Protein AF-A0A1E4JHF6-F1 (afdb_monomer_lite)

pLDDT: mean 70.8, std 10.83, range [46.16, 89.81]

Structure (mmCIF, N/CA/C/O backbone):
data_AF-A0A1E4JHF6-F1
#
_entry.id   AF-A0A1E4JHF6-F1
#
loop_
_atom_site.group_PDB
_atom_site.id
_atom_site.type_symbol
_atom_site.label_atom_id
_atom_site.label_alt_id
_atom_site.label_comp_id
_atom_site.label_asym_id
_atom_site.label_entity_id
_atom_site.label_seq_id
_atom_site.pdbx_PDB_ins_code
_atom_site.Cartn_x
_atom_site.Cartn_y
_atom_site.Cartn_z
_atom_site.occupancy
_atom_site.B_iso_or_equiv
_atom_site.auth_seq_id
_atom_site.auth_comp_id
_atom_site.auth_asym_id
_atom_site.auth_atom_id
_atom_site.pdbx_PDB_model_num
ATOM 1 N N . MET A 1 1 ? 24.858 -2.460 -23.352 1.00 46.16 1 MET A N 1
ATOM 2 C CA . MET A 1 1 ? 25.373 -3.696 -22.728 1.00 46.16 1 MET A CA 1
ATOM 3 C C . MET A 1 1 ? 24.457 -3.960 -21.543 1.00 46.16 1 MET A C 1
ATOM 5 O O . MET A 1 1 ? 24.621 -3.302 -20.528 1.00 46.16 1 MET A O 1
ATOM 9 N N . THR A 1 2 ? 23.400 -4.760 -21.720 1.00 59.69 2 THR A N 1
ATOM 10 C CA . THR A 1 2 ? 22.473 -5.067 -20.617 1.00 59.69 2 THR A CA 1
ATOM 11 C C . THR A 1 2 ? 23.146 -6.138 -19.772 1.00 59.69 2 THR A C 1
ATOM 13 O O . THR A 1 2 ? 23.392 -7.248 -20.242 1.00 59.69 2 THR A O 1
ATOM 16 N N . SER A 1 3 ? 23.587 -5.769 -18.575 1.00 83.12 3 SER A N 1
ATOM 17 C CA . SER A 1 3 ? 24.120 -6.740 -17.626 1.00 83.12 3 SER A CA 1
ATOM 18 C C . SER A 1 3 ? 22.919 -7.391 -16.936 1.00 83.12 3 SER A C 1
ATOM 20 O O . SER A 1 3 ? 22.186 -6.671 -16.259 1.00 83.12 3 SER A O 1
ATOM 22 N N . PRO A 1 4 ? 22.710 -8.718 -17.039 1.00 82.38 4 PRO A N 1
ATOM 23 C CA . PRO A 1 4 ? 21.525 -9.395 -16.490 1.00 82.38 4 PRO A CA 1
ATOM 24 C C . PRO A 1 4 ? 21.392 -9.228 -14.969 1.00 82.38 4 PRO A C 1
ATOM 26 O O . PRO A 1 4 ? 20.301 -9.307 -14.415 1.00 82.38 4 PRO A O 1
ATOM 29 N N . ILE A 1 5 ? 22.505 -8.946 -14.288 1.00 83.88 5 ILE A N 1
ATOM 30 C CA . ILE A 1 5 ? 22.517 -8.655 -12.856 1.00 83.88 5 ILE A CA 1
ATOM 31 C C . ILE A 1 5 ? 21.904 -7.285 -12.537 1.00 83.88 5 ILE A C 1
ATOM 33 O O . ILE A 1 5 ? 21.268 -7.140 -11.502 1.00 83.88 5 ILE A O 1
ATOM 37 N N . GLY A 1 6 ? 22.052 -6.296 -13.425 1.00 89.62 6 GLY A N 1
ATOM 38 C CA . GLY A 1 6 ? 21.438 -4.978 -13.263 1.00 89.62 6 GLY A CA 1
ATOM 39 C C . GLY A 1 6 ? 19.917 -5.059 -13.360 1.00 89.62 6 GLY A C 1
ATOM 40 O O . GLY A 1 6 ? 19.227 -4.516 -12.503 1.00 89.62 6 GLY A O 1
ATOM 41 N N . ASP A 1 7 ? 19.411 -5.829 -14.326 1.00 86.06 7 ASP A N 1
ATOM 42 C CA . ASP A 1 7 ? 17.974 -6.098 -14.466 1.00 86.06 7 ASP A CA 1
ATOM 43 C C . ASP A 1 7 ? 17.420 -6.867 -13.256 1.00 86.06 7 ASP A C 1
ATOM 45 O O . ASP A 1 7 ? 16.354 -6.534 -12.735 1.00 86.06 7 ASP A O 1
ATOM 49 N N . ALA A 1 8 ? 18.171 -7.849 -12.742 1.00 88.12 8 ALA A N 1
ATOM 50 C CA . ALA A 1 8 ? 17.791 -8.574 -11.530 1.00 88.12 8 ALA A CA 1
ATOM 51 C C . ALA A 1 8 ? 17.712 -7.651 -10.300 1.00 88.12 8 ALA A C 1
ATOM 53 O O . ALA A 1 8 ? 16.759 -7.733 -9.525 1.00 88.12 8 ALA A O 1
ATOM 54 N N . ILE A 1 9 ? 18.682 -6.746 -10.131 1.00 89.81 9 ILE A N 1
ATOM 55 C CA . ILE A 1 9 ? 18.685 -5.761 -9.039 1.00 89.81 9 ILE A CA 1
ATOM 56 C C . ILE A 1 9 ? 17.514 -4.781 -9.193 1.00 89.81 9 ILE A C 1
ATOM 58 O O . ILE A 1 9 ? 16.847 -4.487 -8.203 1.00 89.81 9 ILE A O 1
ATOM 62 N N . GLY A 1 10 ? 17.214 -4.335 -10.417 1.00 87.50 10 GLY A N 1
ATOM 63 C CA . GLY A 1 10 ? 16.067 -3.472 -10.706 1.00 87.50 10 GLY A CA 1
ATOM 64 C C . GLY A 1 10 ? 14.735 -4.106 -10.294 1.00 87.50 10 GLY A C 1
ATOM 65 O O . GLY A 1 10 ? 13.934 -3.466 -9.616 1.00 87.50 10 GLY A O 1
ATOM 66 N N . TRP A 1 11 ? 14.525 -5.390 -10.602 1.00 84.88 11 TRP A N 1
ATOM 67 C CA . TRP A 1 11 ? 13.319 -6.110 -10.178 1.00 84.88 11 TRP A CA 1
ATOM 68 C C . TRP A 1 11 ? 13.201 -6.217 -8.652 1.00 84.88 11 TRP A C 1
ATOM 70 O O . TRP A 1 11 ? 12.132 -5.963 -8.095 1.00 84.88 11 TRP A O 1
ATOM 80 N N . ILE A 1 12 ? 14.301 -6.541 -7.963 1.00 85.81 12 ILE A N 1
ATOM 81 C CA . ILE A 1 12 ? 14.321 -6.615 -6.493 1.00 85.81 12 ILE A CA 1
ATOM 82 C C . ILE A 1 12 ? 14.033 -5.244 -5.889 1.00 85.81 12 ILE A C 1
ATOM 84 O O . ILE A 1 12 ? 13.311 -5.150 -4.901 1.00 85.81 12 ILE A O 1
ATOM 88 N N . GLN A 1 13 ? 14.569 -4.179 -6.479 1.00 84.00 13 GLN A N 1
ATOM 89 C CA . GLN A 1 13 ? 14.336 -2.816 -6.029 1.00 84.00 13 GLN A CA 1
ATOM 90 C C . GLN A 1 13 ? 12.860 -2.436 -6.202 1.00 84.00 13 GLN A C 1
ATOM 92 O O . GLN A 1 13 ? 12.246 -1.976 -5.244 1.00 84.00 13 GLN A O 1
ATOM 97 N N . THR A 1 14 ? 12.241 -2.727 -7.346 1.00 82.12 14 THR A N 1
ATOM 98 C CA . THR A 1 14 ? 10.798 -2.507 -7.548 1.00 82.12 14 THR A CA 1
ATOM 99 C C . THR A 1 14 ? 9.947 -3.327 -6.573 1.00 82.12 14 THR A C 1
ATOM 101 O O . THR A 1 14 ? 9.024 -2.793 -5.955 1.00 82.12 14 THR A O 1
ATOM 104 N N . ALA A 1 15 ? 10.286 -4.599 -6.348 1.00 83.44 15 ALA A N 1
ATOM 105 C CA . ALA A 1 15 ? 9.598 -5.442 -5.370 1.00 83.44 15 ALA A CA 1
ATOM 106 C C . ALA A 1 15 ? 9.781 -4.927 -3.930 1.00 83.44 15 ALA A C 1
ATOM 108 O O . ALA A 1 15 ? 8.831 -4.898 -3.146 1.00 83.44 15 ALA A O 1
ATOM 109 N N . ALA A 1 16 ? 10.979 -4.458 -3.579 1.00 80.94 16 ALA A N 1
ATOM 110 C CA . ALA A 1 16 ? 11.267 -3.892 -2.270 1.00 80.94 16 ALA A CA 1
ATOM 111 C C . ALA A 1 16 ? 10.506 -2.578 -2.055 1.00 80.94 16 ALA A C 1
ATOM 113 O O . ALA A 1 16 ? 9.834 -2.415 -1.041 1.00 80.94 16 ALA A O 1
ATOM 114 N N . LEU A 1 17 ? 10.539 -1.654 -3.016 1.00 78.94 17 LEU A N 1
ATOM 115 C CA . LEU A 1 17 ? 9.846 -0.373 -2.889 1.00 78.94 17 LEU A CA 1
ATOM 116 C C . LEU A 1 17 ? 8.312 -0.506 -2.898 1.00 78.94 17 LEU A C 1
ATOM 118 O O . LEU A 1 17 ? 7.659 0.339 -2.287 1.00 78.94 17 LEU A O 1
ATOM 122 N N . GLY A 1 18 ? 7.738 -1.536 -3.534 1.00 78.81 18 GLY A N 1
ATOM 123 C CA . GLY A 1 18 ? 6.287 -1.774 -3.566 1.00 78.81 18 GLY A CA 1
ATOM 124 C C . GLY A 1 18 ? 5.777 -2.684 -2.442 1.00 78.81 18 GLY A C 1
ATOM 125 O O . GLY A 1 18 ? 4.952 -2.289 -1.611 1.00 78.81 18 GLY A O 1
ATOM 126 N N . THR A 1 19 ? 6.275 -3.920 -2.376 1.00 83.75 19 THR A N 1
ATOM 127 C CA . THR A 1 19 ? 5.783 -4.934 -1.431 1.00 83.75 19 THR A CA 1
ATOM 128 C C . THR A 1 19 ? 6.226 -4.642 0.001 1.00 83.75 19 THR A C 1
ATOM 130 O O . THR A 1 19 ? 5.428 -4.766 0.925 1.00 83.75 19 THR A O 1
ATOM 133 N N . VAL A 1 20 ? 7.463 -4.187 0.227 1.00 84.62 20 VAL A N 1
ATOM 134 C CA . VAL A 1 20 ? 7.903 -3.866 1.599 1.00 84.62 20 VAL A CA 1
ATOM 135 C C . VAL A 1 20 ? 7.209 -2.600 2.104 1.00 84.62 20 VAL A C 1
ATOM 137 O O . VAL A 1 20 ? 6.833 -2.538 3.273 1.00 84.62 20 VAL A O 1
ATOM 140 N N . ALA A 1 21 ? 6.950 -1.621 1.231 1.00 79.75 21 ALA A N 1
ATOM 141 C CA . ALA A 1 21 ? 6.218 -0.411 1.606 1.00 79.75 21 ALA A CA 1
ATOM 142 C C . ALA A 1 21 ?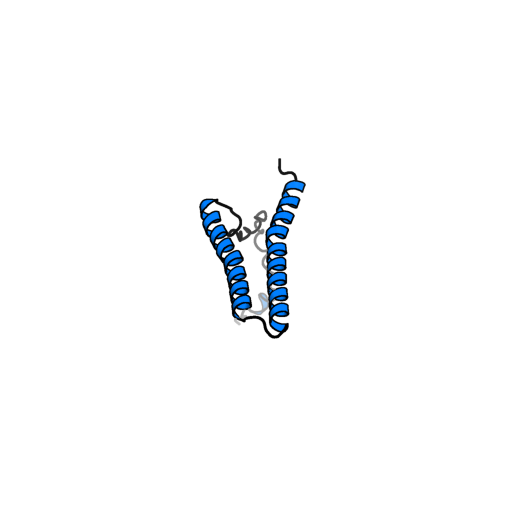 4.784 -0.710 2.072 1.00 79.75 21 ALA A C 1
ATOM 144 O O . ALA A 1 21 ? 4.354 -0.192 3.105 1.00 79.75 21 ALA A O 1
ATOM 145 N N . THR A 1 22 ? 4.058 -1.573 1.357 1.00 81.75 22 THR A N 1
ATOM 146 C CA . THR A 1 22 ? 2.708 -1.999 1.770 1.00 81.75 22 THR A CA 1
ATOM 147 C C . THR A 1 22 ? 2.735 -2.789 3.077 1.00 81.75 22 THR A C 1
ATOM 149 O O . THR A 1 22 ? 1.916 -2.537 3.959 1.00 81.75 22 THR A O 1
ATOM 152 N N . VAL A 1 23 ? 3.713 -3.680 3.262 1.00 89.38 23 VAL A N 1
ATOM 153 C CA . VAL A 1 23 ? 3.875 -4.434 4.516 1.00 89.38 23 VAL A CA 1
ATOM 154 C C . VAL A 1 23 ? 4.134 -3.501 5.703 1.00 89.38 23 VAL A C 1
ATOM 156 O O . VAL A 1 23 ? 3.489 -3.649 6.741 1.00 89.38 23 VAL A O 1
ATOM 159 N N . ILE A 1 24 ? 5.010 -2.502 5.560 1.00 82.75 24 ILE A N 1
ATOM 160 C CA . ILE A 1 24 ? 5.265 -1.509 6.619 1.00 82.75 24 ILE A CA 1
ATOM 161 C C . ILE A 1 24 ? 3.992 -0.718 6.946 1.00 82.75 24 ILE A C 1
ATOM 163 O O . ILE A 1 24 ? 3.695 -0.497 8.122 1.00 82.75 24 ILE A O 1
ATOM 167 N N . ALA A 1 25 ? 3.209 -0.336 5.932 1.00 80.38 25 ALA A N 1
ATOM 168 C CA . ALA A 1 25 ? 1.929 0.336 6.140 1.00 80.38 25 ALA A CA 1
ATOM 169 C C . ALA A 1 25 ? 0.952 -0.533 6.955 1.00 80.38 25 ALA A C 1
ATOM 171 O O . ALA A 1 25 ? 0.336 -0.043 7.903 1.00 80.38 25 ALA A O 1
ATOM 172 N N . ILE A 1 26 ? 0.867 -1.834 6.659 1.00 85.69 26 ILE A N 1
ATOM 173 C CA . ILE A 1 26 ? 0.028 -2.783 7.407 1.00 85.69 26 ILE A CA 1
ATOM 174 C C . ILE A 1 26 ? 0.513 -2.929 8.858 1.00 85.69 26 ILE A C 1
ATOM 176 O O . ILE A 1 26 ? -0.306 -2.916 9.778 1.00 85.69 26 ILE A O 1
ATOM 180 N N . ILE A 1 27 ? 1.829 -3.012 9.091 1.00 85.94 27 ILE A N 1
ATOM 181 C CA . ILE A 1 27 ? 2.407 -3.086 10.446 1.00 85.94 27 ILE A CA 1
ATOM 182 C C . ILE A 1 27 ? 2.063 -1.827 11.254 1.00 85.94 27 ILE A C 1
ATOM 184 O O . ILE A 1 27 ? 1.695 -1.932 12.426 1.00 85.94 27 ILE A O 1
ATOM 188 N N . ALA A 1 28 ? 2.119 -0.644 10.634 1.00 80.44 28 ALA A N 1
ATOM 189 C CA . ALA A 1 28 ? 1.712 0.602 11.276 1.00 80.44 28 ALA A CA 1
ATOM 190 C C . ALA A 1 28 ? 0.223 0.576 11.671 1.00 80.44 28 ALA A C 1
ATOM 192 O O . ALA A 1 28 ? -0.104 0.879 12.819 1.00 80.44 28 ALA A O 1
ATOM 193 N N . VAL A 1 29 ? -0.669 0.140 10.768 1.00 79.44 29 VAL A N 1
ATOM 194 C CA . VAL A 1 29 ? -2.110 -0.033 11.049 1.00 79.44 29 VAL A CA 1
ATOM 195 C C . VAL A 1 29 ? -2.346 -1.022 12.197 1.00 79.44 29 VAL A C 1
ATOM 197 O O . VAL A 1 29 ? -3.140 -0.738 13.097 1.00 79.44 29 VAL A O 1
ATOM 200 N N . ALA A 1 30 ? -1.624 -2.144 12.224 1.00 82.56 30 ALA A N 1
ATOM 201 C CA . ALA A 1 30 ? -1.719 -3.136 13.293 1.00 82.56 30 ALA A CA 1
ATOM 202 C C . ALA A 1 30 ? -1.270 -2.570 14.652 1.00 82.56 30 ALA A C 1
ATOM 204 O O . ALA A 1 30 ? -1.963 -2.753 15.655 1.00 82.56 30 ALA A O 1
ATOM 205 N N . ALA A 1 31 ? -0.162 -1.823 14.689 1.00 76.75 31 ALA A N 1
ATOM 206 C CA . ALA A 1 31 ? 0.315 -1.161 15.902 1.00 76.75 31 ALA A CA 1
ATOM 207 C C . ALA A 1 31 ? -0.705 -0.140 16.442 1.00 76.75 31 ALA A C 1
ATOM 209 O O . ALA A 1 31 ? -0.920 -0.067 17.652 1.00 76.75 31 ALA A O 1
ATOM 210 N N . ILE A 1 32 ? -1.389 0.596 15.557 1.00 71.94 32 ILE A N 1
ATOM 211 C CA . ILE A 1 32 ? -2.465 1.536 15.918 1.00 71.94 32 ILE A CA 1
ATOM 212 C C . ILE A 1 32 ? -3.685 0.795 16.483 1.00 71.94 32 ILE A C 1
ATOM 214 O O . ILE A 1 32 ? -4.255 1.233 17.483 1.00 71.94 32 ILE A O 1
ATOM 218 N N . GLY A 1 33 ? -4.071 -0.332 15.877 1.00 73.12 33 GLY A N 1
ATOM 219 C CA . GLY A 1 33 ? -5.156 -1.184 16.371 1.00 73.12 33 GLY A CA 1
ATOM 220 C C . GLY A 1 33 ? -4.874 -1.731 17.772 1.00 73.12 33 GLY A C 1
ATOM 221 O O . GLY A 1 33 ? -5.748 -1.689 18.639 1.00 73.12 33 GLY A O 1
ATOM 222 N N . ILE A 1 34 ? -3.630 -2.147 18.031 1.00 69.56 34 ILE A N 1
ATOM 223 C CA . ILE A 1 34 ? -3.184 -2.550 19.372 1.00 69.56 34 ILE A CA 1
ATOM 224 C C . ILE A 1 34 ? -3.249 -1.360 20.340 1.00 69.56 34 ILE A C 1
ATOM 226 O O . ILE A 1 34 ? -3.760 -1.510 21.446 1.00 69.56 34 ILE A O 1
ATOM 230 N N . LEU A 1 35 ? -2.821 -0.163 19.918 1.00 66.56 35 LEU A N 1
ATOM 231 C CA . LEU A 1 35 ? -2.880 1.055 20.739 1.00 66.56 35 LEU A CA 1
ATOM 232 C C . LEU A 1 35 ? -4.320 1.470 21.105 1.00 66.56 35 LEU A C 1
ATOM 234 O O . LEU A 1 35 ? -4.553 1.986 22.200 1.00 66.56 35 LEU A O 1
ATOM 238 N N . MET A 1 36 ? -5.283 1.238 20.204 1.00 65.56 36 MET A N 1
ATOM 239 C CA . MET A 1 36 ? -6.720 1.427 20.449 1.00 65.56 36 MET A CA 1
ATOM 240 C C . MET A 1 36 ? -7.269 0.401 21.448 1.00 65.56 36 MET A C 1
ATOM 242 O O . MET A 1 36 ? -8.073 0.756 22.312 1.00 65.56 36 MET A O 1
ATOM 246 N N . LEU A 1 37 ? -6.799 -0.850 21.378 1.00 66.50 37 LEU A N 1
ATOM 247 C CA . LEU A 1 37 ? -7.202 -1.924 22.290 1.00 66.50 37 LEU A CA 1
ATOM 248 C C . LEU A 1 37 ? -6.705 -1.699 23.730 1.00 66.50 37 LEU A C 1
ATOM 250 O O . LEU A 1 37 ? -7.330 -2.179 24.673 1.00 66.50 37 LEU A O 1
ATOM 254 N N . THR A 1 38 ? -5.646 -0.901 23.922 1.00 71.38 38 THR A N 1
ATOM 255 C CA . THR A 1 38 ? -5.122 -0.489 25.243 1.00 71.38 38 THR A CA 1
ATOM 256 C C . THR A 1 38 ? -6.119 0.367 26.057 1.00 71.38 38 THR A C 1
ATOM 258 O O . THR A 1 38 ? -5.843 0.761 27.189 1.00 71.38 38 THR A O 1
ATOM 261 N N . GLY A 1 39 ? -7.317 0.637 25.524 1.00 66.25 39 GLY A N 1
ATOM 262 C CA . GLY A 1 39 ? -8.523 0.824 26.341 1.00 66.25 39 GLY A CA 1
ATOM 263 C C . GLY A 1 39 ? -8.795 2.240 26.851 1.00 66.25 39 GLY A C 1
ATOM 264 O 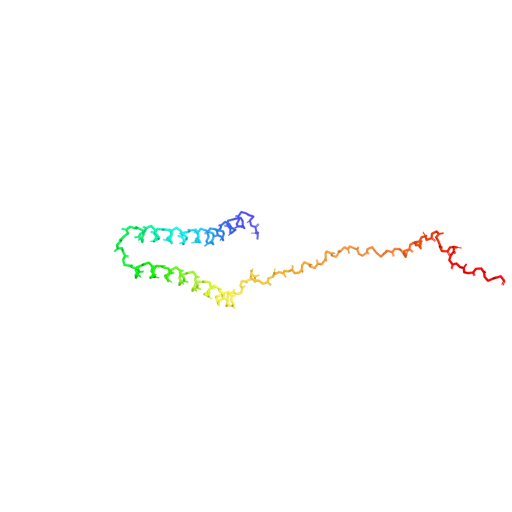O . GLY A 1 39 ? -9.714 2.429 27.643 1.00 66.25 39 GLY A O 1
ATOM 265 N N . ARG A 1 40 ? -8.029 3.252 26.419 1.00 59.06 40 ARG A N 1
ATOM 266 C CA . ARG A 1 40 ? -8.265 4.667 26.794 1.00 59.06 40 ARG A CA 1
ATOM 267 C C . ARG A 1 40 ? -7.689 5.721 25.837 1.00 59.06 40 ARG A C 1
ATOM 269 O O . ARG A 1 40 ? -7.683 6.902 26.173 1.00 59.06 40 ARG A O 1
ATOM 276 N N . PHE A 1 41 ? -7.166 5.329 24.676 1.00 56.38 41 PHE A N 1
ATOM 277 C CA . PHE A 1 41 ? -6.514 6.269 23.760 1.00 56.38 41 PHE A CA 1
ATOM 278 C C . PHE A 1 41 ? -7.516 6.926 22.808 1.00 56.38 41 PHE A C 1
ATOM 280 O O . PHE A 1 41 ? -8.410 6.281 22.271 1.00 56.38 41 PHE A O 1
ATOM 287 N N . GLU A 1 42 ? -7.372 8.240 22.635 1.00 64.88 42 GLU A N 1
ATOM 288 C CA . GLU A 1 42 ? -8.239 9.111 21.842 1.00 64.88 42 GLU A CA 1
ATOM 289 C C . GLU A 1 42 ? -8.439 8.543 20.426 1.00 64.88 42 GLU A C 1
ATOM 291 O O . GLU A 1 42 ? -7.494 8.505 19.636 1.00 64.88 42 GLU A O 1
ATOM 296 N N . LEU A 1 43 ? -9.676 8.172 20.068 1.00 71.56 43 LEU A N 1
ATOM 297 C CA . LEU A 1 43 ? -10.088 7.746 18.714 1.00 71.56 43 LEU A CA 1
ATOM 298 C C . LEU A 1 43 ? -9.521 8.659 17.609 1.00 71.56 43 LEU A C 1
ATOM 300 O O . LEU A 1 43 ? -9.173 8.219 16.518 1.00 71.56 43 LEU A O 1
ATOM 304 N N . ARG A 1 44 ? -9.337 9.937 17.948 1.00 71.12 44 ARG A N 1
ATOM 305 C CA . ARG A 1 44 ? -8.685 10.971 17.141 1.00 71.12 44 ARG A CA 1
ATOM 306 C C . ARG A 1 44 ? -7.297 10.569 16.628 1.00 71.12 44 ARG A C 1
ATOM 308 O O . ARG A 1 44 ? -7.003 10.826 15.465 1.00 71.12 44 ARG A O 1
ATOM 315 N N . ARG A 1 45 ? -6.457 9.927 17.450 1.00 71.88 45 ARG A N 1
ATOM 316 C CA . ARG A 1 45 ? -5.108 9.482 17.049 1.00 71.88 45 ARG A CA 1
ATOM 317 C C . ARG A 1 45 ? -5.158 8.289 16.101 1.00 71.88 45 ARG A C 1
ATOM 319 O O . ARG A 1 45 ? -4.364 8.237 15.169 1.00 71.88 45 ARG A O 1
ATOM 326 N N . GLY A 1 46 ? -6.120 7.385 16.291 1.00 74.25 46 GLY A N 1
ATOM 327 C CA . GLY A 1 46 ? -6.368 6.288 15.354 1.00 74.25 46 GLY A CA 1
ATOM 328 C C . GLY A 1 46 ? -6.799 6.804 13.979 1.00 74.25 46 GLY A C 1
ATOM 329 O O . GLY A 1 46 ? -6.209 6.437 12.966 1.00 74.25 46 GLY A O 1
ATOM 330 N N . VAL A 1 47 ? -7.764 7.730 13.949 1.00 77.50 47 VAL A N 1
ATOM 331 C CA . VAL A 1 47 ? -8.276 8.337 12.706 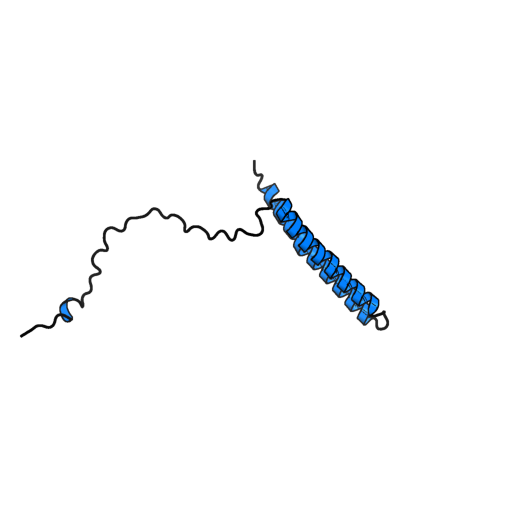1.00 77.50 47 VAL A CA 1
ATOM 332 C C . VAL A 1 47 ? -7.189 9.113 11.954 1.00 77.50 47 VAL A C 1
ATOM 334 O O . VAL A 1 47 ? -7.036 8.920 10.751 1.00 77.50 47 VAL A O 1
ATOM 337 N N . LEU A 1 48 ? -6.399 9.946 12.643 1.00 77.50 48 LEU A N 1
ATOM 338 C CA . LEU A 1 48 ? -5.289 10.691 12.028 1.00 77.50 48 LEU A CA 1
ATOM 339 C C . LEU A 1 48 ? -4.233 9.770 11.402 1.00 77.50 48 LEU A C 1
ATOM 341 O O . LEU A 1 48 ? -3.685 10.097 10.354 1.00 77.50 48 LEU A O 1
ATOM 345 N N . ALA A 1 49 ? -3.963 8.617 12.010 1.00 75.19 49 ALA A N 1
ATOM 346 C CA . ALA A 1 49 ? -2.963 7.687 11.507 1.00 75.19 49 ALA A CA 1
ATOM 347 C C . ALA A 1 49 ? -3.453 6.885 10.284 1.00 75.19 49 ALA A C 1
ATOM 349 O O . ALA A 1 49 ? -2.696 6.707 9.328 1.00 75.19 49 ALA A O 1
ATOM 350 N N . ILE A 1 50 ? -4.731 6.485 10.260 1.00 80.38 50 ILE A N 1
ATOM 351 C CA . ILE A 1 50 ? -5.368 5.901 9.064 1.00 80.38 50 ILE A CA 1
ATOM 352 C C . ILE A 1 50 ? -5.361 6.920 7.917 1.00 80.38 50 ILE A C 1
ATOM 354 O O . ILE A 1 50 ? -4.981 6.590 6.794 1.00 80.38 50 ILE A O 1
ATOM 358 N N . LEU A 1 51 ? -5.716 8.175 8.210 1.00 83.88 51 LEU A N 1
ATOM 359 C CA . LEU A 1 51 ? -5.725 9.251 7.221 1.00 83.88 51 LEU A CA 1
ATOM 360 C C . LEU A 1 51 ? -4.312 9.547 6.691 1.00 83.88 51 LEU A C 1
ATOM 362 O O . LEU A 1 51 ? -4.132 9.700 5.487 1.00 83.88 51 LEU A O 1
ATOM 366 N N . GLY A 1 52 ? -3.298 9.552 7.561 1.00 81.44 52 GLY A N 1
ATOM 367 C CA . GLY A 1 52 ? -1.894 9.701 7.172 1.00 81.44 52 GLY A CA 1
ATOM 368 C C . GLY A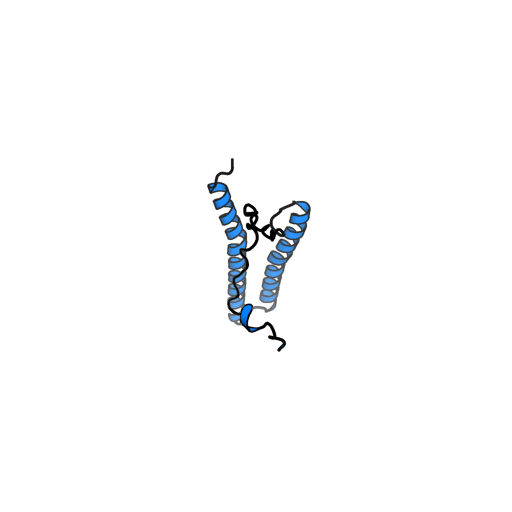 1 52 ? -1.398 8.570 6.267 1.00 81.44 52 GLY A C 1
ATOM 369 O O . GLY A 1 52 ? -0.703 8.842 5.290 1.00 81.44 52 GLY A O 1
ATOM 370 N N . CYS A 1 53 ? -1.802 7.321 6.530 1.00 78.44 53 CYS A N 1
ATOM 37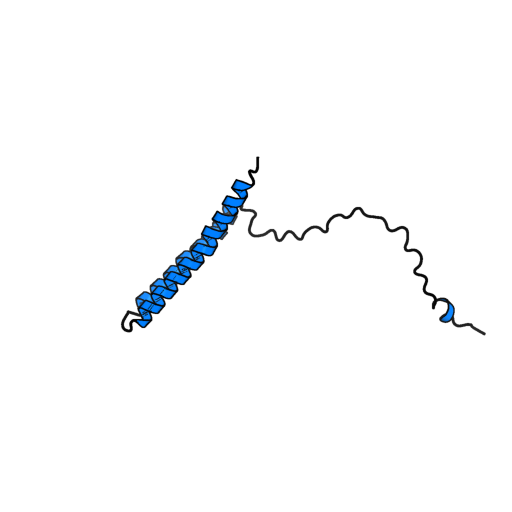1 C CA . CYS A 1 53 ? -1.500 6.187 5.652 1.00 78.44 53 CYS A CA 1
ATOM 372 C C . CYS A 1 53 ? -2.140 6.366 4.266 1.00 78.44 53 CYS A C 1
ATOM 374 O O . CYS A 1 53 ? -1.460 6.218 3.250 1.00 78.44 53 CYS A O 1
ATOM 376 N N . PHE A 1 54 ? -3.413 6.771 4.225 1.00 78.69 54 PHE A N 1
ATOM 377 C CA . PHE A 1 54 ? -4.133 7.021 2.975 1.00 78.69 54 PHE A CA 1
ATOM 378 C C . PHE A 1 54 ? -3.508 8.163 2.162 1.00 78.69 54 PHE A C 1
ATOM 380 O O . PHE A 1 54 ? -3.399 8.063 0.945 1.00 78.69 54 PHE A O 1
ATOM 387 N N . ILE A 1 55 ? -3.044 9.225 2.827 1.00 84.31 55 ILE A N 1
ATOM 388 C CA . ILE A 1 55 ? -2.357 10.348 2.177 1.00 84.31 55 ILE A CA 1
ATOM 389 C C . ILE A 1 55 ? -0.982 9.916 1.650 1.00 84.31 55 ILE A C 1
ATOM 391 O O . ILE A 1 55 ? -0.665 10.211 0.503 1.00 84.31 55 ILE A O 1
ATOM 395 N N . LEU A 1 56 ? -0.170 9.200 2.436 1.00 81.94 56 LEU A N 1
ATOM 396 C CA . LEU A 1 56 ? 1.186 8.810 2.029 1.00 81.94 56 LEU A CA 1
ATOM 397 C C . LEU A 1 56 ? 1.185 7.836 0.840 1.00 81.94 56 LEU A C 1
ATOM 399 O O . LEU A 1 56 ? 2.045 7.938 -0.032 1.00 81.94 56 LEU A O 1
ATOM 403 N N . PHE A 1 57 ? 0.225 6.907 0.804 1.00 78.12 57 PHE A N 1
ATOM 404 C CA . PHE A 1 57 ? 0.081 5.945 -0.289 1.00 78.12 57 PHE A CA 1
ATOM 405 C C . PHE A 1 57 ? -0.694 6.548 -1.471 1.00 78.12 57 PHE A C 1
ATOM 407 O O . PHE A 1 57 ? -0.209 6.539 -2.596 1.00 78.12 57 PHE A O 1
ATOM 414 N N . GLY A 1 58 ? -1.853 7.160 -1.217 1.00 79.88 58 GLY A N 1
ATOM 415 C CA . GLY A 1 58 ? -2.721 7.716 -2.257 1.00 79.88 58 GLY A CA 1
ATOM 416 C C . GLY A 1 58 ? -2.124 8.923 -2.980 1.00 79.88 58 GLY A C 1
ATOM 417 O O . GLY A 1 58 ? -2.199 8.993 -4.202 1.00 79.88 58 GLY A O 1
ATOM 418 N N . ALA A 1 59 ? -1.477 9.856 -2.270 1.00 78.25 59 ALA A N 1
ATOM 419 C CA . ALA A 1 59 ? -0.848 11.008 -2.923 1.00 78.25 59 ALA A CA 1
ATOM 420 C C . ALA A 1 59 ? 0.385 10.603 -3.743 1.00 78.25 59 ALA A C 1
ATOM 422 O O . ALA A 1 59 ? 0.662 11.213 -4.773 1.00 78.25 59 ALA A O 1
ATOM 423 N N . ARG A 1 60 ? 1.113 9.568 -3.303 1.00 74.06 60 ARG A N 1
ATOM 424 C CA . ARG A 1 60 ? 2.290 9.055 -4.008 1.00 74.06 60 ARG A CA 1
ATOM 425 C C . ARG A 1 60 ? 1.905 8.288 -5.273 1.00 74.06 60 ARG A C 1
ATOM 427 O O . ARG A 1 60 ? 2.536 8.525 -6.290 1.00 74.06 60 ARG A O 1
ATOM 434 N N . GLU A 1 61 ? 0.839 7.487 -5.244 1.00 74.88 61 GLU A N 1
ATOM 435 C CA . GLU A 1 61 ? 0.250 6.863 -6.445 1.00 74.88 61 GLU A CA 1
ATOM 436 C C . GLU A 1 61 ? -0.208 7.912 -7.471 1.00 74.88 61 GLU A C 1
ATOM 438 O O . GLU A 1 61 ? 0.090 7.812 -8.657 1.00 74.88 61 GLU A O 1
ATOM 443 N N . ILE A 1 62 ? -0.877 8.980 -7.019 1.00 74.75 62 ILE A N 1
ATOM 444 C CA . ILE A 1 62 ? -1.305 10.073 -7.909 1.00 74.75 62 ILE A CA 1
ATOM 445 C C . ILE A 1 62 ? -0.094 10.819 -8.485 1.00 74.75 62 ILE A C 1
ATOM 447 O O . ILE A 1 62 ? -0.087 11.168 -9.665 1.00 74.75 62 ILE A O 1
ATOM 451 N N . GLY A 1 63 ? 0.927 11.063 -7.662 1.00 76.31 63 GLY A N 1
ATOM 452 C CA . GLY A 1 63 ? 2.176 11.692 -8.083 1.00 76.31 63 GLY A CA 1
ATOM 453 C C . GLY A 1 63 ? 2.971 10.842 -9.072 1.00 76.31 63 GLY A C 1
ATOM 454 O O . GLY A 1 63 ? 3.566 11.402 -9.984 1.00 76.31 63 GLY A O 1
ATOM 455 N N . ASP A 1 64 ? 2.943 9.518 -8.936 1.00 72.88 64 ASP A N 1
ATOM 456 C CA . ASP A 1 64 ? 3.580 8.589 -9.872 1.00 72.88 64 ASP A CA 1
ATOM 457 C C . ASP A 1 64 ? 2.812 8.510 -11.198 1.00 72.88 64 ASP A C 1
ATOM 459 O O . ASP A 1 64 ? 3.414 8.578 -12.260 1.00 72.88 64 ASP A O 1
ATOM 463 N N . VAL A 1 65 ? 1.474 8.510 -11.173 1.00 70.06 65 VAL A N 1
ATOM 464 C CA . VAL A 1 65 ? 0.648 8.571 -12.395 1.00 70.06 65 VAL A CA 1
ATOM 465 C C . VAL A 1 65 ? 0.832 9.895 -13.147 1.00 70.06 65 VAL A C 1
ATOM 467 O O . VAL A 1 65 ? 1.010 9.897 -14.369 1.00 70.06 65 VAL A O 1
ATOM 470 N N . LEU A 1 66 ? 0.811 11.035 -12.444 1.00 75.88 66 LEU A N 1
ATOM 471 C CA . LEU A 1 66 ? 1.058 12.346 -13.061 1.00 75.88 66 LEU A CA 1
ATOM 472 C C . LEU A 1 66 ? 2.537 12.549 -13.434 1.00 75.88 66 LEU A C 1
ATOM 474 O O . LEU A 1 66 ? 2.848 13.265 -14.384 1.00 75.88 66 LEU A O 1
ATOM 478 N N . GLY A 1 67 ? 3.453 11.936 -12.693 1.00 71.62 67 GLY A N 1
ATOM 479 C CA . GLY A 1 67 ? 4.882 11.941 -12.980 1.00 71.62 67 GLY A CA 1
ATOM 480 C C . GLY A 1 67 ? 5.218 11.069 -14.183 1.00 71.62 67 GLY A C 1
ATOM 481 O O . GLY A 1 67 ? 5.977 11.504 -15.035 1.00 71.62 67 GLY A O 1
ATOM 482 N N . GLY A 1 68 ? 4.592 9.901 -14.317 1.00 61.22 68 GLY A N 1
ATOM 483 C CA . GLY A 1 68 ? 4.762 8.957 -15.421 1.00 61.22 68 GLY A CA 1
ATOM 484 C C . GLY A 1 68 ? 4.222 9.479 -16.751 1.00 61.22 68 GLY A C 1
ATOM 485 O O . GLY A 1 68 ? 4.818 9.210 -17.792 1.00 61.22 68 GLY A O 1
ATOM 486 N N . VAL A 1 69 ? 3.171 10.313 -16.743 1.00 59.34 69 VAL A N 1
ATOM 487 C CA . VAL A 1 69 ? 2.733 11.023 -17.964 1.00 59.34 69 VAL A CA 1
ATOM 488 C C . VAL A 1 69 ? 3.716 12.126 -18.386 1.00 59.34 69 VAL A C 1
ATOM 490 O O . VAL A 1 69 ? 3.803 12.439 -19.571 1.00 59.34 69 VAL A O 1
ATOM 493 N N . VAL A 1 70 ? 4.493 12.684 -17.449 1.00 61.12 70 VAL A N 1
ATOM 494 C CA . VAL A 1 70 ? 5.558 13.669 -17.734 1.00 61.12 70 VAL A CA 1
ATOM 495 C C . VAL A 1 70 ? 6.911 12.991 -18.019 1.00 61.12 70 VAL A C 1
ATOM 497 O O . VAL A 1 70 ? 7.705 13.517 -18.794 1.00 61.12 70 VAL A O 1
ATOM 500 N N . GLY A 1 71 ? 7.168 11.827 -17.418 1.00 58.34 71 GLY A N 1
ATOM 501 C CA . GLY A 1 71 ? 8.425 11.075 -17.455 1.00 58.34 71 GLY A CA 1
ATOM 502 C C . GLY A 1 71 ? 8.487 9.982 -18.521 1.00 58.34 71 GLY A C 1
ATOM 503 O O . GLY A 1 71 ? 9.575 9.502 -18.822 1.00 58.34 71 GLY A O 1
ATOM 504 N N . GLY A 1 72 ? 7.359 9.629 -19.143 1.00 47.53 72 GLY A N 1
ATOM 505 C CA . GLY A 1 72 ? 7.333 8.688 -20.258 1.00 47.53 72 GLY A CA 1
ATOM 506 C C . GLY A 1 72 ? 7.836 7.296 -19.882 1.00 47.53 72 GLY A C 1
ATOM 507 O O . GLY A 1 72 ? 8.611 6.717 -20.638 1.00 47.53 72 GLY A O 1
ATOM 508 N N . ASP A 1 73 ? 7.408 6.752 -18.740 1.00 52.41 73 ASP A N 1
ATOM 509 C CA . ASP A 1 73 ? 7.672 5.352 -18.408 1.00 52.41 73 ASP A CA 1
ATOM 510 C C . ASP A 1 73 ? 6.718 4.433 -19.199 1.00 52.41 73 ASP A C 1
ATOM 512 O O . ASP A 1 73 ? 5.499 4.478 -19.000 1.00 52.41 73 ASP A O 1
ATOM 516 N N . PRO A 1 74 ? 7.222 3.552 -20.083 1.00 52.59 74 PRO A N 1
ATOM 517 C CA . PRO A 1 74 ? 6.398 2.681 -20.926 1.00 52.59 74 PRO A CA 1
ATOM 518 C C . PRO A 1 74 ? 5.773 1.483 -20.173 1.00 52.59 74 PRO A C 1
ATOM 520 O O . PRO A 1 74 ? 5.363 0.502 -20.794 1.00 52.59 74 PRO A O 1
ATOM 523 N N . GLY A 1 75 ? 5.698 1.524 -18.839 1.00 53.88 75 GLY A N 1
ATOM 524 C CA . GLY A 1 75 ? 5.445 0.346 -18.001 1.00 53.88 75 GLY A CA 1
ATOM 525 C C . GLY A 1 75 ? 4.001 0.083 -17.564 1.00 53.88 75 GLY A C 1
ATOM 526 O O . GLY A 1 75 ? 3.724 -1.020 -17.104 1.00 53.88 75 GLY A O 1
ATOM 527 N N . ILE A 1 76 ? 3.070 1.034 -17.705 1.00 57.28 76 ILE A N 1
ATOM 528 C CA . ILE A 1 76 ? 1.696 0.898 -17.165 1.00 57.28 76 ILE A CA 1
ATOM 529 C C . ILE A 1 76 ? 0.590 0.707 -18.216 1.00 57.28 76 ILE A C 1
ATOM 531 O O . ILE A 1 76 ? -0.587 0.845 -17.902 1.00 57.28 76 ILE A O 1
ATOM 535 N N . GLY A 1 77 ? 0.911 0.339 -19.461 1.00 53.72 77 GLY A N 1
ATOM 536 C CA . GLY A 1 77 ? -0.132 0.272 -20.499 1.00 53.72 77 GLY A CA 1
ATOM 537 C C . GLY A 1 77 ? 0.098 -0.639 -21.693 1.00 53.72 77 GLY A C 1
ATOM 538 O O . GLY A 1 77 ? -0.700 -0.601 -22.623 1.00 53.72 77 GLY A O 1
ATOM 539 N N . ALA A 1 78 ? 1.133 -1.475 -21.698 1.00 52.50 78 ALA A N 1
ATOM 540 C CA . ALA A 1 78 ? 1.286 -2.483 -22.737 1.00 52.50 78 ALA A CA 1
ATOM 541 C C . ALA A 1 78 ? 0.930 -3.856 -22.169 1.00 52.50 78 ALA A C 1
ATOM 543 O O . ALA A 1 78 ? 1.779 -4.732 -22.023 1.00 52.50 78 ALA A O 1
ATOM 544 N N . SER A 1 79 ? -0.366 -4.093 -21.948 1.00 53.97 79 SER A N 1
ATOM 545 C CA . SER A 1 79 ? -0.905 -5.385 -22.371 1.00 53.97 79 SER A CA 1
ATOM 546 C C . SER A 1 79 ? -0.669 -5.449 -23.878 1.00 53.97 79 SER A C 1
ATOM 548 O O . SER A 1 79 ? -1.543 -5.101 -24.670 1.00 53.97 79 SER A O 1
ATOM 550 N N . SER A 1 80 ? 0.558 -5.781 -24.287 1.00 53.66 80 SER A N 1
ATOM 551 C CA . SER A 1 80 ? 0.818 -6.162 -25.655 1.00 53.66 80 SER A CA 1
ATOM 552 C C . SER A 1 80 ? -0.057 -7.386 -25.851 1.00 53.66 80 SER A C 1
ATOM 554 O O . SER A 1 80 ? 0.203 -8.470 -25.332 1.00 53.66 80 SER A O 1
ATOM 556 N N . LEU A 1 81 ? -1.185 -7.172 -26.527 1.00 57.94 81 LEU A N 1
ATOM 557 C CA . LEU A 1 81 ? -1.835 -8.209 -27.298 1.00 57.94 81 LEU A CA 1
ATOM 558 C C . LEU A 1 81 ? -0.694 -8.846 -28.077 1.00 57.94 81 LEU A C 1
ATOM 560 O O . LEU A 1 81 ? -0.185 -8.241 -29.020 1.00 57.94 81 LEU A O 1
ATOM 564 N N . SER A 1 82 ? -0.197 -9.975 -27.572 1.00 61.34 82 SER A N 1
ATOM 565 C CA . SER A 1 82 ? 0.855 -10.735 -28.216 1.00 61.34 82 SER A CA 1
ATOM 566 C C . SER A 1 82 ? 0.366 -10.936 -29.636 1.00 61.34 82 SER A C 1
ATOM 568 O O . SER A 1 82 ? -0.655 -11.598 -29.846 1.00 61.34 82 SER A O 1
ATOM 570 N N . ALA A 1 83 ? 1.010 -10.263 -30.593 1.00 65.88 83 ALA A N 1
ATOM 571 C CA . ALA A 1 83 ? 0.747 -10.527 -31.989 1.00 65.88 83 ALA A CA 1
ATOM 572 C C . ALA A 1 83 ? 0.905 -12.044 -32.133 1.00 65.88 83 ALA A C 1
ATOM 574 O O . ALA A 1 83 ? 1.913 -12.574 -31.648 1.00 65.88 83 ALA A O 1
ATOM 575 N N . PRO A 1 84 ? -0.096 -12.755 -32.686 1.00 69.50 84 PRO A N 1
ATOM 576 C CA . PRO A 1 84 ? 0.013 -14.195 -32.848 1.00 69.50 84 PRO A CA 1
ATOM 577 C C . PRO A 1 84 ? 1.372 -14.466 -33.495 1.00 69.50 84 PRO A C 1
ATOM 579 O O . PRO A 1 84 ? 1.731 -13.730 -34.422 1.00 69.50 84 PRO A O 1
ATOM 582 N N . PRO A 1 85 ? 2.167 -15.428 -32.989 1.00 67.06 85 PRO A N 1
ATOM 583 C CA . PRO A 1 85 ? 3.446 -15.727 -33.606 1.00 67.06 85 PRO A CA 1
ATOM 584 C C . PRO A 1 85 ? 3.166 -15.927 -35.090 1.00 67.06 85 PRO A C 1
ATOM 586 O O . PRO A 1 85 ? 2.284 -16.716 -35.439 1.00 67.06 85 PRO A O 1
ATOM 589 N N . THR A 1 86 ? 3.847 -15.168 -35.951 1.00 64.62 86 THR A N 1
ATOM 590 C CA . THR A 1 86 ? 3.790 -15.395 -37.391 1.00 64.62 86 THR A CA 1
ATOM 591 C C . THR A 1 86 ? 4.430 -16.752 -37.616 1.00 64.62 86 THR A C 1
ATOM 593 O O . THR A 1 86 ? 5.631 -16.872 -37.851 1.00 64.62 86 THR A O 1
ATOM 596 N N . MET A 1 87 ? 3.631 -17.804 -37.453 1.00 63.72 87 MET A N 1
ATOM 597 C CA . MET A 1 87 ? 3.984 -19.120 -37.925 1.00 63.72 87 MET A CA 1
ATOM 598 C C . MET A 1 87 ? 4.270 -18.938 -39.416 1.00 63.72 87 MET A C 1
ATOM 600 O O . MET A 1 87 ? 3.538 -18.191 -40.081 1.00 63.72 87 MET A O 1
ATOM 604 N N . PRO A 1 88 ? 5.326 -19.561 -39.960 1.00 63.50 88 PRO A N 1
ATOM 605 C CA . PRO A 1 88 ? 5.461 -19.640 -41.401 1.00 63.50 88 PRO A CA 1
ATOM 606 C C . PRO A 1 88 ? 4.120 -20.131 -41.937 1.00 63.50 88 PRO A C 1
ATOM 608 O O . PRO A 1 88 ? 3.604 -21.150 -41.475 1.00 63.50 88 PRO A O 1
ATOM 611 N N . ILE A 1 89 ? 3.519 -19.356 -42.840 1.00 56.94 89 ILE A N 1
ATOM 612 C CA . ILE A 1 89 ? 2.298 -19.760 -43.521 1.00 56.94 89 ILE A CA 1
ATOM 613 C C . ILE A 1 89 ? 2.684 -21.003 -44.319 1.00 56.94 89 ILE A C 1
ATOM 615 O O . ILE A 1 89 ? 3.178 -20.913 -45.441 1.00 56.94 89 ILE A O 1
ATOM 619 N N . TYR A 1 90 ? 2.500 -22.180 -43.726 1.00 60.78 90 TYR A N 1
ATOM 620 C CA . TYR A 1 90 ? 2.325 -23.388 -44.500 1.00 60.78 90 TYR A CA 1
ATOM 621 C C . TYR A 1 90 ? 1.002 -23.150 -45.204 1.00 60.78 90 TYR A C 1
ATOM 623 O O . TYR A 1 90 ? -0.057 -23.234 -44.586 1.00 60.78 90 TYR A O 1
ATOM 631 N N . SER A 1 91 ? 1.063 -22.726 -46.465 1.00 63.38 91 SER A N 1
ATOM 632 C CA . SER A 1 91 ? -0.114 -22.757 -47.317 1.00 63.38 91 SER A CA 1
ATOM 633 C C . SER A 1 91 ? -0.582 -24.211 -47.277 1.00 63.38 91 SER A C 1
ATOM 635 O O . SER A 1 91 ? 0.188 -25.086 -47.690 1.00 63.38 91 SER A O 1
ATOM 637 N N . PRO A 1 92 ? -1.745 -24.525 -46.677 1.00 61.91 92 PRO A N 1
ATOM 638 C CA . PRO A 1 92 ? -2.217 -25.890 -46.689 1.00 61.91 92 PRO A CA 1
ATOM 639 C C . PRO A 1 92 ? -2.409 -26.231 -48.160 1.00 61.91 92 PRO A C 1
ATOM 641 O O . PRO A 1 92 ? -3.204 -25.591 -48.853 1.00 61.91 92 PRO A O 1
ATOM 644 N N . ALA A 1 93 ? -1.652 -27.215 -48.650 1.00 64.00 93 ALA A N 1
ATOM 645 C CA . ALA A 1 93 ? -2.043 -27.921 -49.855 1.00 64.00 93 ALA A CA 1
ATOM 646 C C . ALA A 1 93 ? -3.542 -28.208 -49.706 1.00 64.00 93 ALA A C 1
ATOM 648 O O . ALA A 1 93 ? -3.951 -28.693 -48.647 1.00 64.00 93 ALA A O 1
ATOM 649 N N . ALA A 1 94 ? -4.328 -27.771 -50.699 1.00 64.62 94 ALA A N 1
ATOM 650 C CA . ALA A 1 94 ? -5.788 -27.781 -50.698 1.00 64.62 94 ALA A CA 1
ATOM 651 C C . ALA A 1 94 ? -6.324 -28.974 -49.896 1.00 64.62 94 ALA A C 1
ATOM 653 O O . ALA A 1 94 ? -5.834 -30.082 -50.131 1.00 64.62 94 ALA A O 1
ATOM 654 N N . PRO A 1 95 ? -7.265 -28.770 -48.950 1.00 60.00 95 PRO A N 1
ATOM 655 C CA . PRO A 1 95 ? -7.678 -29.819 -48.028 1.00 60.00 95 PRO A CA 1
ATOM 656 C C . PRO A 1 95 ? -7.997 -31.062 -48.848 1.00 60.00 95 PRO A C 1
ATOM 658 O O . PRO A 1 95 ? -8.902 -31.027 -49.687 1.00 60.00 95 PRO A O 1
ATOM 661 N N . ALA A 1 96 ? -7.201 -32.123 -48.672 1.00 61.88 96 ALA A N 1
ATOM 662 C CA . ALA A 1 96 ? -7.492 -33.414 -49.272 1.00 61.88 96 ALA A CA 1
ATOM 663 C C . ALA A 1 96 ? -8.940 -33.694 -48.893 1.00 61.88 96 ALA A C 1
ATOM 665 O O . ALA A 1 96 ? -9.230 -33.708 -47.695 1.00 61.88 96 ALA A O 1
ATOM 666 N N . ARG A 1 97 ? -9.841 -33.732 -49.894 1.00 61.06 97 ARG A N 1
ATOM 667 C CA . ARG A 1 97 ? -11.293 -33.784 -49.679 1.00 61.06 97 ARG A CA 1
ATOM 668 C C . ARG A 1 97 ? -11.543 -34.713 -48.505 1.00 61.06 97 ARG A C 1
ATOM 670 O O . ARG A 1 97 ? -11.215 -35.893 -48.613 1.00 61.06 97 ARG A O 1
ATOM 677 N N . ALA A 1 98 ? -12.036 -34.157 -47.396 1.00 64.00 98 ALA A N 1
ATOM 678 C CA . ALA A 1 98 ? -12.387 -34.940 -46.229 1.00 64.00 98 ALA A CA 1
ATOM 679 C C . ALA A 1 98 ? -13.350 -36.013 -46.731 1.00 64.00 98 ALA A C 1
ATOM 681 O O . ALA A 1 98 ? -14.444 -35.703 -47.205 1.00 64.00 98 ALA A O 1
ATOM 682 N N . TYR A 1 99 ? -12.850 -37.245 -46.792 1.00 64.69 99 TYR A N 1
ATOM 683 C CA . TYR A 1 99 ? -13.568 -38.382 -47.328 1.00 64.69 99 TYR A CA 1
ATOM 684 C C . TYR A 1 99 ? -14.708 -38.644 -46.356 1.00 64.69 99 TYR A C 1
ATOM 686 O O . TYR A 1 99 ? -14.482 -39.188 -45.279 1.00 64.69 99 TYR A O 1
ATOM 694 N N . ASP A 1 100 ? -15.899 -38.162 -46.704 1.00 75.56 100 ASP A N 1
ATOM 695 C CA . ASP A 1 100 ? -17.122 -38.467 -45.982 1.00 75.56 100 ASP A CA 1
ATOM 696 C C . ASP A 1 100 ? -17.720 -39.743 -46.596 1.00 75.56 100 ASP A C 1
ATOM 698 O O . ASP A 1 100 ? -18.322 -39.686 -47.676 1.00 75.56 100 ASP A O 1
ATOM 702 N N . PRO A 1 101 ? -17.537 -40.911 -45.953 1.00 69.31 101 PRO A N 1
ATOM 703 C CA . PRO A 1 101 ? -18.022 -42.191 -46.460 1.00 69.31 101 PRO A CA 1
ATOM 704 C C . PRO A 1 101 ? -19.552 -42.262 -46.558 1.00 69.31 101 PRO A C 1
ATOM 706 O O . PRO A 1 101 ? -20.073 -43.180 -47.191 1.00 69.31 101 PRO A O 1
ATOM 709 N N . TYR A 1 102 ? -20.280 -41.300 -45.982 1.00 57.56 102 TYR A N 1
ATOM 710 C CA . TYR A 1 102 ? -21.736 -41.217 -46.072 1.00 57.56 102 TYR A CA 1
ATOM 711 C C . TYR A 1 102 ? -22.234 -40.367 -47.252 1.00 57.56 102 TYR A C 1
ATOM 713 O O . TYR A 1 102 ? -23.434 -40.372 -47.535 1.00 57.56 102 TYR A O 1
ATOM 721 N N . ALA A 1 103 ? -21.339 -39.726 -48.015 1.00 66.44 103 ALA A N 1
ATOM 722 C CA . ALA A 1 103 ? -21.682 -38.947 -49.212 1.00 66.44 103 ALA A CA 1
ATOM 723 C C . ALA A 1 103 ? -22.304 -39.781 -50.359 1.00 66.44 103 ALA A C 1
ATOM 725 O O . ALA A 1 103 ? -22.833 -39.214 -51.312 1.00 66.44 103 ALA A O 1
ATOM 726 N N . GLY A 1 104 ? -22.261 -41.119 -50.276 1.00 64.25 104 GLY A N 1
ATOM 727 C CA . GLY A 1 104 ? -22.929 -42.037 -51.209 1.00 64.25 104 GLY A CA 1
ATOM 728 C C . GLY A 1 104 ? -24.296 -42.559 -50.745 1.00 64.25 104 GLY A C 1
ATOM 729 O O . GLY A 1 104 ? -25.000 -43.173 -51.541 1.00 64.25 104 GLY A O 1
ATOM 730 N N . ALA A 1 105 ? -24.685 -42.331 -49.484 1.00 63.66 105 ALA A N 1
ATOM 731 C CA . ALA A 1 105 ? -25.945 -42.829 -48.916 1.00 63.66 105 ALA A CA 1
ATOM 732 C C . ALA A 1 105 ? -27.079 -41.786 -48.944 1.00 63.66 105 ALA A C 1
ATOM 734 O O . ALA A 1 105 ? -28.249 -42.140 -48.830 1.00 63.66 105 ALA A O 1
ATOM 735 N N . SER A 1 106 ? -26.739 -40.502 -49.087 1.00 66.19 106 SER A N 1
ATOM 736 C CA . SER A 1 106 ? -27.677 -39.372 -49.012 1.00 66.19 106 SER A CA 1
ATOM 737 C C . SER A 1 106 ? -28.159 -38.853 -50.370 1.00 66.19 106 SER A C 1
ATOM 739 O O . SER A 1 106 ? -28.949 -37.912 -50.414 1.00 66.19 106 SER A O 1
ATOM 741 N N . LEU A 1 107 ? -27.735 -39.463 -51.480 1.00 63.72 107 LEU A N 1
ATOM 742 C CA . LEU A 1 107 ? -28.290 -39.159 -52.796 1.00 63.72 107 LEU A CA 1
ATOM 743 C C . LEU A 1 107 ? -29.644 -39.871 -52.927 1.00 63.72 107 LEU A C 1
ATOM 745 O O . LEU A 1 107 ? -29.680 -41.102 -52.871 1.00 63.72 107 LEU A O 1
ATOM 749 N N . PRO A 1 108 ? -30.762 -39.151 -53.121 1.00 62.91 108 PRO A N 1
ATOM 750 C CA . PRO A 1 108 ? -32.026 -39.797 -53.430 1.00 62.91 108 PRO A CA 1
ATOM 751 C C . PRO A 1 108 ? -31.865 -40.536 -54.760 1.00 62.91 108 PRO A C 1
ATOM 753 O O . PRO A 1 108 ? -31.677 -39.910 -55.804 1.00 62.91 108 PRO A O 1
ATOM 756 N N . THR A 1 109 ? -31.920 -41.868 -54.747 1.00 66.25 109 THR A N 1
ATOM 757 C CA . THR A 1 109 ? -3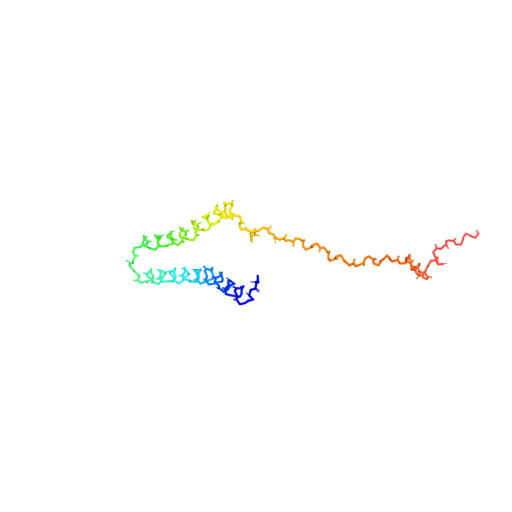2.042 -42.640 -55.984 1.00 66.25 109 THR A CA 1
ATOM 758 C C . THR A 1 109 ? -33.452 -42.409 -56.513 1.00 66.25 109 THR A C 1
ATOM 760 O O . THR A 1 109 ? -34.401 -43.062 -56.075 1.00 66.25 109 THR A O 1
ATOM 763 N N . VAL A 1 110 ? -33.602 -41.427 -57.400 1.00 59.94 110 VAL A N 1
ATOM 764 C CA . VAL A 1 110 ? -34.818 -41.254 -58.195 1.00 59.94 110 VAL A CA 1
ATOM 765 C C . VAL A 1 110 ? -34.984 -42.538 -59.008 1.00 59.94 110 VAL A C 1
ATOM 767 O O . VAL A 1 110 ? -34.108 -42.884 -59.800 1.00 59.94 110 VAL A O 1
ATOM 770 N N . ARG A 1 111 ? -36.047 -43.287 -58.715 1.00 53.97 111 ARG A N 1
ATOM 771 C CA . ARG A 1 111 ? -36.468 -44.460 -59.481 1.00 53.97 111 ARG A CA 1
ATOM 772 C C . ARG A 1 111 ? -37.398 -44.032 -60.602 1.00 53.97 111 ARG A C 1
ATOM 774 O O . ARG A 1 111 ? -38.190 -43.096 -60.352 1.00 53.97 111 ARG A O 1
#

Secondary structure (DSSP, 8-state):
---HHHHHHHHHHHHIIIIIHHHHHHHHHHHHHHHHHTS---HHHHHHHHHHHHHHHHHHHHHHHHHHHHHT-TTSS-----PPP--------S------TTTTTSS----

Foldseek 3Di:
DDDVVVVVVVVVVVCCVPVVLVVVLVVQLVVLVVVVVVPDDDVVVNVVSVVVSCCVVVVVVVCCVVVCVVVVDPPPDPPPPPPPPPDPPPVPPPPPPPPDVCPVVPDPPDD

Sequence (111 aa):
MTSPIGDAIGWIQTAALGTVATVIAIIAVAAIGILMLTGRFELRRGVLAILGCFILFGAREIGDVLGGVVGGDPGIGASSLSAPPTMPIYSPAAPARAYDPYAGASLPTVR

Radius of gyration: 31.46 Å; chains: 1; bounding box: 62×58×86 Å